Protein AF-A0A2V7Y6E1-F1 (afdb_monomer_lite)

Secondary structure (DSSP, 8-state):
------PPP----------PPP--PPPPPPHHHHHHHHHHHHHHHHHHHTT-HHHHHT--------------TTTS--TTS-EEEESSSS-B-SSSPPPPPPHHHHHHHHHHHHTT---SEEEESSBS-EEHHHHHHHH--

Foldseek 3Di:
DDDDDDDDDDDDDDDDDDPDPDDPDPDPQDPVNVVVVVVVVVVQVVCVVCVHPVNVVPDPDDDDDDDDDDDPPPLDDDPPALEAEEEPQAADAQDDAGAAHDPSL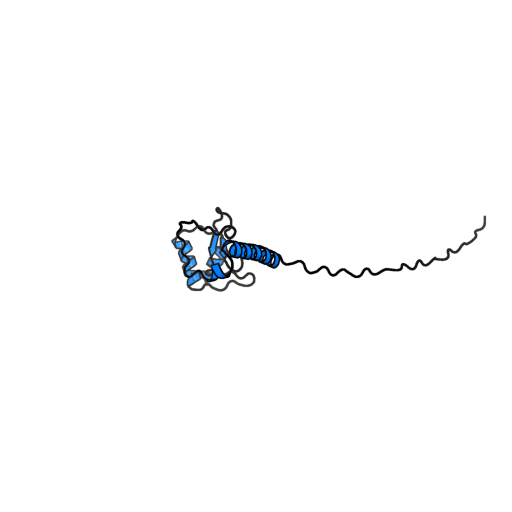LVVLVVCVVVVRPHAWYHYNHHDIDGNVSSVVSNVD

Sequence (141 aa):
MSKRIGIPVALA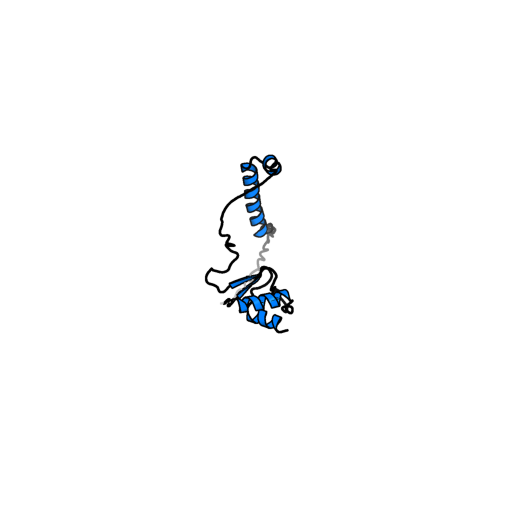LVAATTAVPARTQPAPTSAALQSYQRARQMLDRAIEAAGGSAAVLSLKDVSRKGAAIACNQGQSLRPMEKLLFVADLFTIPAEGPIAPAGAATRQFAEKIQALGLQVEKIAPAHGRMGTMDELKQVVMH

Radius of gyration: 33.1 Å; chains: 1; bounding box: 87×37×97 Å

pLDDT: mean 77.38, std 17.89, range [37.31, 97.12]

Structure (mmCIF, N/CA/C/O backbone):
data_AF-A0A2V7Y6E1-F1
#
_entry.id   AF-A0A2V7Y6E1-F1
#
loop_
_atom_site.group_PDB
_atom_site.id
_atom_site.type_symbol
_atom_site.label_atom_id
_atom_site.label_alt_id
_atom_site.label_comp_id
_atom_site.label_asym_id
_atom_site.label_entity_id
_atom_site.label_seq_id
_atom_site.pdbx_PDB_ins_code
_atom_site.Cartn_x
_atom_site.Cartn_y
_atom_site.Cartn_z
_atom_site.occupancy
_atom_site.B_iso_or_equiv
_atom_site.auth_seq_id
_atom_site.auth_comp_id
_atom_site.auth_asym_id
_atom_site.auth_atom_id
_atom_site.pdbx_PDB_model_num
ATOM 1 N N . MET A 1 1 ? 63.927 -24.591 73.733 1.00 41.94 1 MET A N 1
ATOM 2 C CA . MET A 1 1 ? 64.066 -24.374 72.274 1.00 41.94 1 MET A CA 1
ATOM 3 C C . MET A 1 1 ? 63.593 -22.957 71.978 1.00 41.94 1 MET A C 1
ATOM 5 O O . MET A 1 1 ? 62.406 -22.690 72.102 1.00 41.94 1 MET A O 1
ATOM 9 N N . SER A 1 2 ? 64.528 -22.023 71.768 1.00 37.31 2 SER A N 1
ATOM 10 C CA . SER A 1 2 ? 64.259 -20.575 71.740 1.00 37.31 2 SER A CA 1
ATOM 11 C C . SER A 1 2 ? 64.190 -20.038 70.307 1.00 37.31 2 SER A C 1
ATOM 13 O O . SER A 1 2 ? 64.985 -20.431 69.454 1.00 37.31 2 SER A O 1
ATOM 15 N N . LYS A 1 3 ? 63.206 -19.166 70.069 1.00 41.12 3 LYS A N 1
ATOM 16 C CA . LYS A 1 3 ? 62.791 -18.577 68.787 1.00 41.12 3 LYS A CA 1
ATOM 17 C C . LYS A 1 3 ? 63.893 -17.709 68.163 1.00 41.12 3 LYS A C 1
ATOM 19 O O . LYS A 1 3 ? 64.557 -16.956 68.873 1.00 41.12 3 LYS A O 1
ATOM 24 N N . ARG A 1 4 ? 64.003 -17.715 66.830 1.00 48.09 4 ARG A N 1
ATOM 25 C CA . ARG A 1 4 ? 64.630 -16.622 66.071 1.00 48.09 4 ARG A CA 1
ATOM 26 C C . ARG A 1 4 ? 63.674 -16.096 65.008 1.00 48.09 4 ARG A C 1
ATOM 28 O O . ARG A 1 4 ? 63.056 -16.850 64.266 1.00 48.09 4 ARG A O 1
ATOM 35 N N . ILE A 1 5 ? 63.549 -14.780 65.054 1.00 49.75 5 ILE A N 1
ATOM 36 C CA . ILE A 1 5 ? 62.708 -13.883 64.273 1.00 49.75 5 ILE A CA 1
ATOM 37 C C . ILE A 1 5 ? 63.344 -13.716 62.890 1.00 49.75 5 ILE A C 1
ATOM 39 O O . ILE A 1 5 ? 64.549 -13.491 62.800 1.00 49.75 5 ILE A O 1
ATOM 43 N N . GLY A 1 6 ? 62.541 -13.799 61.831 1.00 39.22 6 GLY A N 1
ATOM 44 C CA . GLY A 1 6 ? 62.931 -13.436 60.470 1.00 39.22 6 GLY A CA 1
ATOM 45 C C . GLY A 1 6 ? 61.824 -12.596 59.843 1.00 39.22 6 GLY A C 1
ATOM 46 O O . GLY A 1 6 ? 60.738 -13.102 59.582 1.00 39.22 6 GLY A O 1
ATOM 47 N N . ILE A 1 7 ? 62.090 -11.304 59.674 1.00 43.25 7 ILE A N 1
ATOM 48 C CA . ILE A 1 7 ? 61.230 -10.323 59.001 1.00 43.25 7 ILE A CA 1
ATOM 49 C C . ILE A 1 7 ? 61.262 -10.620 57.492 1.00 43.25 7 ILE A C 1
ATOM 51 O O . ILE A 1 7 ? 62.362 -10.631 56.937 1.00 43.25 7 ILE A O 1
ATOM 55 N N . PRO A 1 8 ? 60.133 -10.828 56.786 1.00 46.12 8 PRO A N 1
ATOM 56 C CA . PRO A 1 8 ? 60.165 -10.849 55.334 1.00 46.12 8 PRO A CA 1
ATOM 57 C C . PRO A 1 8 ? 60.100 -9.412 54.803 1.00 46.12 8 PRO A C 1
ATOM 59 O O . PRO A 1 8 ? 59.129 -8.685 55.008 1.00 46.12 8 PRO A O 1
ATOM 62 N N . VAL A 1 9 ? 61.171 -9.012 54.120 1.00 44.09 9 VAL A N 1
ATOM 63 C CA . VAL A 1 9 ? 61.243 -7.818 53.274 1.00 44.09 9 VAL A CA 1
ATOM 64 C C . VAL A 1 9 ? 60.218 -7.973 52.148 1.00 44.09 9 VAL A C 1
ATOM 66 O O . VAL A 1 9 ? 60.312 -8.892 51.336 1.00 44.09 9 VAL A O 1
ATOM 69 N N . ALA A 1 10 ? 59.218 -7.093 52.119 1.00 41.97 10 ALA A N 1
ATOM 70 C CA . ALA A 1 10 ? 58.219 -7.045 51.061 1.00 41.97 10 ALA A CA 1
ATOM 71 C C . ALA A 1 10 ? 58.858 -6.526 49.762 1.00 41.97 10 ALA A C 1
ATOM 73 O O . ALA A 1 10 ? 59.232 -5.358 49.655 1.00 41.97 10 ALA A O 1
ATOM 74 N N . LEU A 1 11 ? 58.985 -7.413 48.778 1.00 40.22 11 LEU A N 1
ATOM 75 C CA . LEU A 1 11 ? 59.405 -7.096 47.418 1.00 40.22 11 LEU A CA 1
ATOM 76 C C . LEU A 1 11 ? 58.206 -6.484 46.672 1.00 40.22 11 LEU A C 1
ATOM 78 O O . LEU A 1 11 ? 57.277 -7.192 46.288 1.00 40.22 11 LEU A O 1
ATOM 82 N N . ALA A 1 12 ? 58.198 -5.161 46.508 1.00 42.38 12 ALA A N 1
ATOM 83 C CA . ALA A 1 12 ? 57.178 -4.459 45.734 1.00 42.38 12 ALA A CA 1
ATOM 84 C C . ALA A 1 12 ? 57.391 -4.706 44.229 1.00 42.38 12 ALA A C 1
ATOM 86 O O . ALA A 1 12 ? 58.308 -4.159 43.617 1.00 42.38 12 ALA A O 1
ATOM 87 N N . LEU A 1 13 ? 56.539 -5.543 43.635 1.00 42.25 13 LEU A N 1
ATOM 88 C CA . LEU A 1 13 ? 56.461 -5.753 42.192 1.00 42.25 13 LEU A CA 1
ATOM 89 C C . LEU A 1 13 ? 55.706 -4.567 41.564 1.00 42.25 13 LEU A C 1
ATOM 91 O O . LEU A 1 13 ? 54.493 -4.437 41.729 1.00 42.25 13 LEU A O 1
ATOM 95 N N . VAL A 1 14 ? 56.409 -3.686 40.851 1.00 46.78 14 VAL A N 1
ATOM 96 C CA . VAL A 1 14 ? 55.779 -2.634 40.040 1.00 46.78 14 VAL A CA 1
ATOM 97 C C . VAL A 1 14 ? 55.255 -3.280 38.757 1.00 46.78 14 VAL A C 1
ATOM 99 O O . VAL A 1 14 ? 56.024 -3.619 37.860 1.00 46.78 14 VAL A O 1
ATOM 102 N N . ALA A 1 15 ? 53.940 -3.479 38.673 1.00 50.31 15 ALA A N 1
ATOM 103 C CA . ALA A 1 15 ? 53.277 -3.912 37.450 1.00 50.31 15 ALA A CA 1
ATOM 104 C C . ALA A 1 15 ? 53.231 -2.744 36.450 1.00 50.31 15 ALA A C 1
ATOM 106 O O . ALA A 1 15 ? 52.453 -1.804 36.612 1.00 50.31 15 ALA A O 1
ATOM 107 N N . ALA A 1 16 ? 54.069 -2.798 35.415 1.00 49.62 16 ALA A N 1
ATOM 108 C CA . ALA A 1 16 ? 53.970 -1.902 34.270 1.00 49.62 16 ALA A CA 1
ATOM 109 C C . ALA A 1 16 ? 52.724 -2.273 33.448 1.00 49.62 16 ALA A C 1
ATOM 111 O O . ALA A 1 16 ? 52.699 -3.286 32.749 1.00 49.62 16 ALA A O 1
ATOM 112 N N . THR A 1 17 ? 51.671 -1.467 33.551 1.00 53.97 17 THR A N 1
ATOM 113 C CA . THR A 1 17 ? 50.465 -1.583 32.730 1.00 53.97 17 THR A CA 1
ATOM 114 C C . THR A 1 17 ? 50.710 -0.902 31.385 1.00 53.97 17 THR A C 1
ATOM 116 O O . THR A 1 17 ? 50.691 0.321 31.265 1.00 53.97 17 THR A O 1
ATOM 119 N N . THR A 1 18 ? 50.956 -1.684 30.335 1.00 53.34 18 THR A N 1
ATOM 120 C CA . THR A 1 18 ? 50.902 -1.170 28.965 1.00 53.34 18 THR A CA 1
ATOM 121 C C . THR A 1 18 ? 49.436 -0.969 28.590 1.00 53.34 18 THR A C 1
ATOM 123 O O . THR A 1 18 ? 48.701 -1.915 28.311 1.00 53.34 18 THR A O 1
ATOM 126 N N . ALA A 1 19 ? 48.977 0.282 28.625 1.00 56.34 19 ALA A N 1
ATOM 127 C CA . ALA A 1 19 ? 47.668 0.647 28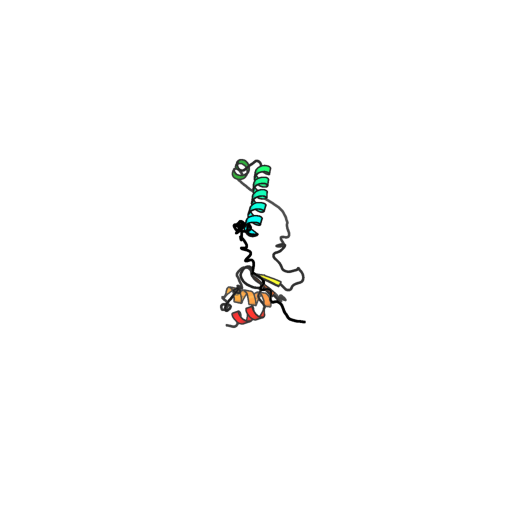.106 1.00 56.34 19 ALA A CA 1
ATOM 128 C C . ALA A 1 19 ? 47.631 0.344 26.599 1.00 56.34 19 ALA A C 1
ATOM 130 O O . ALA A 1 19 ? 48.258 1.034 25.796 1.00 56.34 19 ALA A O 1
ATOM 131 N N . VAL A 1 20 ? 46.918 -0.715 26.213 1.00 61.31 20 VAL A N 1
ATOM 132 C CA . VAL A 1 20 ? 46.587 -0.976 24.811 1.00 61.31 20 VAL A CA 1
ATOM 133 C C . VAL A 1 20 ? 45.635 0.140 24.373 1.00 61.31 20 VAL A C 1
ATOM 135 O O . VAL A 1 20 ? 44.572 0.280 24.984 1.00 61.31 20 VAL A O 1
ATOM 138 N N . PRO A 1 21 ? 45.967 0.957 23.357 1.00 56.81 21 PRO A N 1
ATOM 139 C CA . PRO A 1 21 ? 45.026 1.947 22.863 1.00 56.81 21 PRO A CA 1
ATOM 140 C C . PRO A 1 21 ? 43.801 1.207 22.324 1.00 56.81 21 PRO A C 1
ATOM 142 O O . PRO A 1 21 ? 43.920 0.279 21.518 1.00 56.81 21 PRO A O 1
ATOM 145 N N . ALA A 1 22 ? 42.619 1.595 22.797 1.00 59.28 22 ALA A N 1
ATOM 146 C CA . ALA A 1 22 ? 41.363 1.067 22.297 1.00 59.28 22 ALA A CA 1
ATOM 147 C C . ALA A 1 22 ? 41.304 1.276 20.776 1.00 59.28 22 ALA A C 1
ATOM 149 O O . ALA A 1 22 ? 41.321 2.406 20.289 1.00 59.28 22 ALA A O 1
ATOM 150 N N . ARG A 1 23 ? 41.249 0.180 20.008 1.00 58.88 23 ARG A N 1
ATOM 151 C CA . ARG A 1 23 ? 40.882 0.243 18.591 1.00 58.88 23 ARG A CA 1
ATOM 152 C C . ARG A 1 23 ? 39.440 0.730 18.526 1.00 58.88 23 ARG A C 1
ATOM 154 O O . ARG A 1 23 ? 38.526 -0.030 18.834 1.00 58.88 23 ARG A O 1
ATOM 161 N N . THR A 1 24 ? 39.238 1.976 18.116 1.00 52.62 24 THR A N 1
ATOM 162 C CA . THR A 1 24 ? 37.921 2.487 17.742 1.00 52.62 24 THR A CA 1
ATOM 163 C C . THR A 1 24 ? 37.410 1.641 16.577 1.00 52.62 24 THR A C 1
ATOM 165 O O . THR A 1 24 ? 37.887 1.773 15.450 1.00 52.62 24 THR A O 1
ATOM 168 N N . GLN A 1 25 ? 36.495 0.708 16.842 1.00 55.50 25 GLN A N 1
ATOM 169 C CA . GLN A 1 25 ? 35.790 0.011 15.771 1.00 55.50 25 GLN A CA 1
ATOM 170 C C . GLN A 1 25 ? 34.901 1.041 15.058 1.00 55.50 25 GLN A C 1
ATOM 172 O O . GLN A 1 25 ? 34.156 1.752 15.738 1.00 55.50 25 GLN A O 1
ATOM 177 N N . PRO A 1 26 ? 34.972 1.172 13.719 1.00 60.72 26 PRO A N 1
ATOM 178 C CA . PRO A 1 26 ? 34.025 2.009 12.996 1.00 60.72 26 PRO A CA 1
ATOM 179 C C . PRO A 1 26 ? 32.610 1.518 13.302 1.00 60.72 26 PRO A C 1
ATOM 181 O O . PRO A 1 26 ? 32.375 0.309 13.389 1.00 60.72 26 PRO A O 1
ATOM 184 N N . ALA A 1 27 ? 31.685 2.460 13.501 1.00 61.34 27 ALA A N 1
ATOM 185 C CA . ALA A 1 27 ? 30.296 2.136 13.788 1.00 61.34 27 ALA A CA 1
ATOM 186 C C . ALA A 1 27 ? 29.775 1.136 12.737 1.00 61.34 27 ALA A C 1
ATOM 188 O O . ALA A 1 27 ? 30.016 1.338 11.541 1.00 61.34 27 ALA A O 1
ATOM 189 N N . PRO A 1 28 ? 29.098 0.051 13.152 1.00 64.00 28 PRO A N 1
ATOM 190 C CA . PRO A 1 28 ? 28.562 -0.917 12.209 1.00 64.00 28 PRO A CA 1
ATOM 191 C C . PRO A 1 28 ? 27.637 -0.197 11.222 1.00 64.00 28 PRO A C 1
ATOM 193 O O . PRO A 1 28 ? 26.800 0.616 11.619 1.00 64.00 28 PRO A O 1
ATOM 196 N N . THR A 1 29 ? 27.793 -0.473 9.924 1.00 71.75 29 THR A N 1
ATOM 197 C CA . THR A 1 29 ? 26.884 0.054 8.902 1.00 71.75 29 THR A CA 1
ATOM 198 C C . THR A 1 29 ? 25.465 -0.382 9.252 1.00 71.75 29 THR A C 1
ATOM 200 O O . THR A 1 29 ? 25.210 -1.571 9.453 1.00 71.75 29 THR A O 1
ATOM 203 N N . SER A 1 30 ? 24.539 0.573 9.375 1.00 83.69 30 SER A N 1
ATOM 204 C CA . SER A 1 30 ? 23.158 0.263 9.752 1.00 83.69 30 SER A CA 1
ATOM 205 C C . SER A 1 30 ? 22.533 -0.717 8.753 1.00 83.69 30 SER A C 1
ATOM 207 O O . SER A 1 30 ? 22.884 -0.728 7.569 1.00 83.69 30 SER A O 1
ATOM 209 N N . ALA A 1 31 ? 21.568 -1.525 9.201 1.00 82.19 31 ALA A N 1
ATOM 210 C CA . ALA A 1 31 ? 20.838 -2.436 8.315 1.00 82.19 31 ALA A CA 1
ATOM 211 C C . ALA A 1 31 ? 20.215 -1.697 7.110 1.00 82.19 31 ALA A C 1
ATOM 213 O O . ALA A 1 31 ? 20.187 -2.224 5.998 1.00 82.19 31 ALA A O 1
ATOM 214 N N . ALA A 1 32 ? 19.795 -0.443 7.310 1.00 76.62 32 ALA A N 1
ATOM 215 C CA . ALA A 1 32 ? 19.306 0.432 6.249 1.00 76.62 32 ALA A CA 1
ATOM 216 C C . ALA A 1 32 ? 20.386 0.750 5.201 1.00 76.62 32 ALA A C 1
ATOM 218 O O . ALA A 1 32 ? 20.126 0.634 4.004 1.00 76.62 32 ALA A O 1
ATOM 219 N N . LEU A 1 33 ? 21.610 1.085 5.626 1.00 82.19 33 LEU A N 1
ATOM 220 C CA . LEU A 1 33 ? 22.717 1.364 4.709 1.00 82.19 33 LEU A CA 1
ATOM 221 C C . LEU A 1 33 ? 23.110 0.119 3.901 1.00 82.19 33 LEU A C 1
ATOM 223 O O . LEU A 1 33 ? 23.324 0.209 2.694 1.00 82.19 33 LEU A O 1
ATOM 227 N N . GLN A 1 34 ? 23.139 -1.052 4.539 1.00 86.00 34 GLN A N 1
ATOM 228 C CA . GLN A 1 34 ? 23.418 -2.318 3.853 1.00 86.00 34 GLN A CA 1
ATOM 229 C C . GLN A 1 34 ? 22.325 -2.669 2.831 1.00 86.00 34 GLN A C 1
ATOM 231 O O . GLN A 1 34 ? 22.630 -3.119 1.725 1.00 86.00 34 GLN A O 1
ATOM 236 N N . SER A 1 35 ? 21.055 -2.436 3.180 1.00 84.62 35 SER A N 1
ATOM 237 C CA . SER A 1 35 ? 19.920 -2.616 2.269 1.00 84.62 35 SER A CA 1
ATOM 238 C C . SER A 1 35 ? 20.037 -1.697 1.051 1.00 84.62 35 SER A C 1
ATOM 240 O O . SER A 1 35 ? 19.993 -2.168 -0.087 1.00 84.62 35 SER A O 1
ATOM 242 N N . TYR A 1 36 ? 20.299 -0.406 1.284 1.00 89.62 36 TYR A N 1
ATOM 243 C CA . TYR A 1 36 ? 20.525 0.575 0.225 1.00 89.62 36 TYR A CA 1
ATOM 244 C C . TYR A 1 36 ? 21.660 0.152 -0.714 1.00 89.62 36 TYR A C 1
ATOM 246 O O . TYR A 1 36 ? 21.483 0.160 -1.928 1.00 89.62 36 TYR A O 1
ATOM 254 N N . GLN A 1 37 ? 22.805 -0.271 -0.173 1.00 93.56 37 GLN A N 1
ATOM 255 C CA . GLN A 1 37 ? 23.961 -0.682 -0.975 1.00 93.56 37 GLN A CA 1
ATOM 256 C C . GLN A 1 37 ? 23.650 -1.890 -1.865 1.00 93.56 37 GLN A C 1
ATOM 258 O O . GLN A 1 37 ? 24.015 -1.895 -3.041 1.00 93.56 37 GLN A O 1
ATOM 263 N N . ARG A 1 38 ? 22.937 -2.894 -1.340 1.00 91.44 38 ARG A N 1
ATOM 264 C CA . ARG A 1 38 ? 22.515 -4.059 -2.135 1.00 91.44 38 ARG A CA 1
ATOM 265 C C . ARG A 1 38 ? 21.531 -3.671 -3.231 1.00 91.44 38 ARG A C 1
ATOM 267 O O . ARG A 1 38 ? 21.711 -4.080 -4.375 1.00 91.44 38 ARG A O 1
ATOM 274 N N . ALA A 1 39 ? 20.515 -2.876 -2.896 1.00 90.81 39 ALA A N 1
ATOM 275 C CA . ALA A 1 39 ? 19.546 -2.397 -3.874 1.00 90.81 39 ALA A CA 1
ATOM 276 C C . ALA A 1 39 ? 20.250 -1.598 -4.977 1.00 90.81 39 ALA A C 1
ATOM 278 O O . ALA A 1 39 ? 20.050 -1.871 -6.157 1.00 90.81 39 ALA A O 1
ATOM 279 N N . ARG A 1 40 ? 21.154 -0.686 -4.601 1.00 95.81 40 ARG A N 1
ATOM 280 C CA . ARG A 1 40 ? 21.915 0.131 -5.545 1.00 95.81 40 ARG A CA 1
ATOM 281 C C . ARG A 1 40 ? 22.708 -0.715 -6.538 1.00 95.81 40 ARG A C 1
ATOM 283 O O . ARG A 1 40 ? 22.602 -0.477 -7.735 1.00 95.81 40 ARG A O 1
ATOM 290 N N . GLN A 1 41 ? 23.410 -1.743 -6.062 1.00 96.19 41 GLN A N 1
ATOM 291 C CA . GLN A 1 41 ? 24.142 -2.667 -6.934 1.00 96.19 41 GLN A CA 1
ATOM 292 C C . GLN A 1 41 ? 23.229 -3.376 -7.942 1.00 96.19 41 GLN A C 1
ATOM 294 O O . GLN A 1 41 ? 23.624 -3.582 -9.087 1.00 96.19 41 GLN A O 1
ATOM 299 N N . MET A 1 42 ? 22.013 -3.759 -7.538 1.00 95.19 42 MET A N 1
ATOM 300 C CA . MET A 1 42 ? 21.049 -4.363 -8.464 1.00 95.19 42 MET A CA 1
ATOM 301 C C . MET A 1 42 ? 20.555 -3.358 -9.506 1.00 95.19 42 MET A C 1
ATOM 303 O O . MET A 1 42 ? 20.444 -3.718 -10.675 1.00 95.19 42 MET A O 1
ATOM 307 N N . LEU A 1 43 ? 20.299 -2.106 -9.109 1.00 94.75 43 LEU A N 1
ATOM 308 C CA . LEU A 1 43 ? 19.923 -1.049 -10.050 1.00 94.75 43 LEU A CA 1
ATOM 309 C C . LEU A 1 43 ? 21.033 -0.789 -11.071 1.00 94.75 43 LEU A C 1
ATOM 311 O O . LEU A 1 43 ? 20.746 -0.729 -12.262 1.00 94.75 43 LEU A O 1
ATOM 315 N N . ASP A 1 44 ? 22.284 -0.675 -10.625 1.00 97.12 44 ASP A N 1
ATOM 316 C CA . ASP A 1 44 ? 23.411 -0.413 -11.524 1.00 97.12 44 ASP A CA 1
ATOM 317 C C . ASP A 1 44 ? 23.566 -1.552 -12.555 1.00 97.12 44 ASP A C 1
ATOM 319 O O . ASP A 1 44 ? 23.691 -1.289 -13.750 1.00 97.12 44 ASP A O 1
ATOM 323 N N . ARG A 1 45 ? 23.423 -2.818 -12.128 1.00 96.94 45 ARG A N 1
ATOM 324 C CA . ARG A 1 45 ? 23.411 -3.983 -13.037 1.00 96.94 45 ARG A CA 1
ATOM 325 C C . ARG A 1 45 ? 22.238 -3.969 -14.014 1.00 96.94 45 ARG A C 1
ATOM 327 O O . ARG A 1 45 ? 22.401 -4.349 -15.168 1.00 96.94 45 ARG A O 1
ATOM 334 N N . ALA A 1 46 ? 21.053 -3.560 -13.565 1.00 95.69 46 ALA A N 1
ATOM 335 C CA . ALA A 1 46 ? 19.881 -3.467 -14.430 1.00 95.69 46 ALA A CA 1
ATOM 336 C C . ALA A 1 46 ? 20.048 -2.367 -15.490 1.00 95.69 46 ALA A C 1
ATOM 338 O O . ALA A 1 46 ? 19.683 -2.577 -16.643 1.00 95.69 46 ALA A O 1
ATOM 339 N N . ILE A 1 47 ? 20.636 -1.224 -15.118 1.00 96.81 47 ILE A N 1
ATOM 340 C CA . ILE A 1 47 ? 20.969 -0.138 -16.049 1.00 96.81 47 ILE A CA 1
ATOM 341 C C . ILE A 1 47 ? 21.979 -0.626 -17.088 1.00 96.81 47 ILE A C 1
ATOM 343 O O . ILE A 1 47 ? 21.788 -0.389 -18.277 1.00 96.81 47 ILE A O 1
ATOM 347 N N . GLU A 1 48 ? 23.028 -1.328 -16.660 1.00 96.88 48 GLU A N 1
ATOM 348 C CA . GLU A 1 48 ? 24.018 -1.911 -17.567 1.00 96.88 48 GLU A CA 1
ATOM 349 C C . GLU A 1 48 ? 23.371 -2.913 -18.536 1.00 96.88 48 GLU A C 1
ATOM 351 O O . GLU A 1 48 ? 23.522 -2.781 -19.750 1.00 96.88 48 GLU A O 1
ATOM 356 N N . ALA A 1 49 ? 22.561 -3.845 -18.024 1.00 95.88 49 ALA A N 1
ATOM 357 C CA . ALA A 1 49 ? 21.842 -4.831 -18.834 1.00 95.88 49 ALA A CA 1
ATOM 358 C C . ALA A 1 49 ? 20.836 -4.200 -19.815 1.00 95.88 49 ALA A C 1
ATOM 360 O O . ALA A 1 49 ? 20.569 -4.767 -20.872 1.00 95.88 49 ALA A O 1
ATOM 361 N N . ALA A 1 50 ? 20.296 -3.024 -19.490 1.00 91.81 50 ALA A N 1
ATOM 362 C CA . ALA A 1 50 ? 19.408 -2.256 -20.360 1.00 91.81 50 ALA A CA 1
ATOM 363 C C . ALA A 1 50 ? 20.150 -1.450 -21.450 1.00 91.81 50 ALA A C 1
ATOM 365 O O . ALA A 1 50 ? 19.511 -0.703 -22.189 1.00 91.81 50 ALA A O 1
ATOM 366 N N . GLY A 1 51 ? 21.478 -1.586 -21.565 1.00 94.81 51 GLY A N 1
ATOM 367 C CA . GLY A 1 51 ? 22.299 -0.864 -22.544 1.00 94.81 51 GLY A CA 1
ATOM 368 C C . GLY A 1 51 ? 22.936 0.422 -22.007 1.00 94.81 51 GLY A C 1
ATOM 369 O O . GLY A 1 51 ? 23.372 1.269 -22.786 1.00 94.81 51 GLY A O 1
ATOM 370 N N . GLY A 1 52 ? 22.999 0.582 -20.684 1.00 96.94 52 GLY A N 1
ATOM 371 C CA . GLY A 1 52 ? 23.585 1.738 -20.012 1.00 96.94 52 GLY A CA 1
ATOM 372 C C . GLY A 1 52 ? 22.598 2.883 -19.769 1.00 96.94 52 GLY A C 1
ATOM 373 O O . GLY A 1 52 ? 21.468 2.905 -20.259 1.00 96.94 52 GLY A O 1
ATOM 374 N N . SER A 1 53 ? 23.035 3.876 -18.991 1.00 94.81 53 SER A N 1
ATOM 375 C CA . SER A 1 53 ? 22.182 4.990 -18.552 1.00 94.81 53 SER A CA 1
ATOM 376 C C . SER A 1 53 ? 21.642 5.825 -19.711 1.00 94.81 53 SER A C 1
ATOM 378 O O . SER A 1 53 ? 20.484 6.227 -19.674 1.00 94.81 53 SER A O 1
ATOM 380 N N . ALA A 1 54 ? 22.439 6.049 -20.759 1.00 95.44 54 ALA A N 1
ATOM 381 C CA . ALA A 1 54 ? 22.000 6.784 -21.942 1.00 95.44 54 ALA A CA 1
ATOM 382 C C . ALA A 1 54 ? 20.829 6.084 -22.652 1.00 95.44 54 ALA A C 1
ATOM 384 O O . ALA A 1 54 ? 19.858 6.745 -23.011 1.00 95.44 54 ALA A O 1
ATOM 385 N N . ALA A 1 55 ? 20.887 4.754 -22.793 1.00 93.94 55 ALA A N 1
ATOM 386 C CA . ALA A 1 55 ? 19.808 3.968 -23.384 1.00 93.94 55 ALA A CA 1
ATOM 387 C C . ALA A 1 55 ? 18.516 4.091 -22.561 1.00 93.94 55 ALA A C 1
ATOM 389 O O . ALA A 1 55 ? 17.476 4.451 -23.111 1.00 93.94 55 ALA A O 1
ATOM 390 N N . VAL A 1 56 ? 18.602 3.899 -21.239 1.00 92.75 56 VAL A N 1
ATOM 391 C CA . VAL A 1 56 ? 17.460 4.050 -20.318 1.00 92.75 56 VAL A CA 1
ATOM 392 C C . VAL A 1 56 ? 16.863 5.460 -20.377 1.00 92.75 56 VAL A C 1
ATOM 394 O O . VAL A 1 56 ? 15.648 5.606 -20.460 1.00 92.75 56 VAL A O 1
ATOM 397 N N . LEU A 1 57 ? 17.698 6.502 -20.367 1.00 94.81 57 LEU A N 1
ATOM 398 C CA . LEU A 1 57 ? 17.246 7.898 -20.401 1.00 94.81 57 LEU A CA 1
ATOM 399 C C . LEU A 1 57 ? 16.686 8.317 -21.767 1.00 94.81 57 LEU A C 1
ATOM 401 O O . LEU A 1 57 ? 15.934 9.284 -21.844 1.00 94.81 57 LEU A O 1
ATOM 405 N N . SER A 1 58 ? 17.035 7.604 -22.839 1.00 95.19 58 SER A N 1
ATOM 406 C CA . SER A 1 58 ? 16.506 7.855 -24.185 1.00 95.19 58 SER A CA 1
ATOM 407 C C . SER A 1 58 ? 15.125 7.244 -24.440 1.00 95.19 58 SER A C 1
ATOM 409 O O . SER A 1 58 ? 14.523 7.519 -25.483 1.00 95.19 58 SER A O 1
ATOM 411 N N . LEU A 1 59 ? 14.612 6.423 -23.514 1.00 92.12 59 LEU A N 1
ATOM 412 C CA . LEU A 1 59 ? 13.267 5.861 -23.604 1.00 92.12 59 LEU A CA 1
ATOM 413 C C . LEU A 1 59 ? 12.242 6.998 -23.613 1.00 92.12 59 LEU A C 1
ATOM 415 O O . LEU A 1 59 ? 12.144 7.770 -22.663 1.00 92.12 59 LEU A O 1
ATOM 419 N N . LYS A 1 60 ? 11.471 7.090 -24.697 1.00 93.88 60 LYS A N 1
ATOM 420 C CA . LYS A 1 60 ? 10.402 8.089 -24.832 1.00 93.88 60 LYS A CA 1
ATOM 421 C C . LYS A 1 60 ? 9.110 7.617 -24.186 1.00 93.88 60 LYS A C 1
ATOM 423 O O . LYS A 1 60 ? 8.456 8.381 -23.489 1.00 93.88 60 LYS A O 1
ATOM 428 N N . ASP A 1 61 ? 8.799 6.340 -24.388 1.00 92.44 61 ASP A N 1
ATOM 429 C CA . ASP A 1 61 ? 7.565 5.720 -23.938 1.00 92.44 61 ASP A CA 1
ATOM 430 C C . ASP A 1 61 ? 7.857 4.351 -23.331 1.00 92.44 61 ASP A C 1
ATOM 432 O O . ASP A 1 61 ? 8.648 3.564 -23.855 1.00 92.44 61 ASP A O 1
ATOM 436 N N . VAL A 1 62 ? 7.174 4.050 -22.230 1.00 86.06 62 VAL A N 1
ATOM 437 C CA . VAL A 1 62 ? 7.197 2.737 -21.587 1.00 86.06 62 VAL A CA 1
ATOM 438 C C . VAL A 1 62 ? 5.760 2.260 -21.483 1.00 86.06 62 VAL A C 1
ATOM 440 O O . VAL A 1 62 ? 4.937 2.880 -20.813 1.00 86.06 62 VAL A O 1
ATOM 443 N N . SER A 1 63 ? 5.450 1.140 -22.131 1.00 84.12 63 SER A N 1
ATOM 444 C CA . SER A 1 63 ? 4.156 0.478 -21.987 1.00 84.12 63 SER A CA 1
ATOM 445 C C . SER A 1 63 ? 4.351 -0.958 -21.519 1.00 84.12 63 SER A C 1
ATOM 447 O O . SER A 1 63 ? 5.273 -1.659 -21.933 1.00 84.12 63 SER A O 1
ATOM 449 N N . ARG A 1 64 ? 3.475 -1.401 -20.618 1.00 81.12 64 ARG A N 1
ATOM 450 C CA . ARG A 1 64 ? 3.423 -2.782 -20.143 1.00 81.12 64 ARG A CA 1
ATOM 451 C C . ARG A 1 64 ? 1.969 -3.216 -20.103 1.00 81.12 64 ARG A C 1
ATOM 453 O O . ARG A 1 64 ? 1.137 -2.527 -19.522 1.00 81.12 64 ARG A O 1
ATOM 460 N N . LYS A 1 65 ? 1.669 -4.379 -20.678 1.00 81.00 65 LYS A N 1
ATOM 461 C CA . LYS A 1 65 ? 0.352 -5.016 -20.600 1.00 81.00 65 LYS A CA 1
ATOM 462 C C . LYS A 1 65 ? 0.497 -6.368 -19.917 1.00 81.00 65 LYS A C 1
ATOM 464 O O . LYS A 1 65 ? 1.351 -7.164 -20.292 1.00 81.00 65 LYS A O 1
ATOM 469 N N . GLY A 1 66 ? -0.327 -6.623 -18.910 1.00 82.50 66 GLY A N 1
ATOM 470 C CA . GLY A 1 66 ? -0.354 -7.900 -18.209 1.00 82.50 66 GLY A CA 1
ATOM 471 C C . GLY A 1 66 ? -1.506 -7.960 -17.216 1.00 82.50 66 GLY A C 1
ATOM 472 O O . GLY A 1 66 ? -1.970 -6.925 -16.746 1.00 82.50 66 GLY A O 1
ATOM 473 N N . ALA A 1 67 ? -1.954 -9.174 -16.909 1.00 73.94 67 ALA A N 1
ATOM 474 C CA . ALA A 1 67 ? -2.857 -9.445 -15.800 1.00 73.94 67 ALA A CA 1
ATOM 475 C C . ALA A 1 67 ? -2.021 -9.979 -14.634 1.00 73.94 67 ALA A C 1
ATOM 477 O O . ALA A 1 67 ? -1.218 -10.894 -14.817 1.00 73.94 67 ALA A O 1
ATOM 4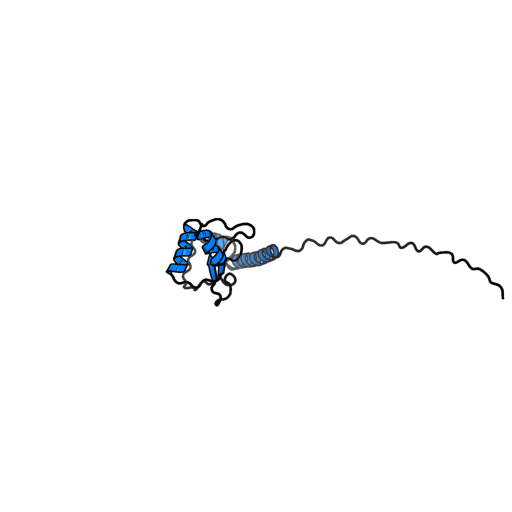78 N N . ALA A 1 68 ? -2.174 -9.392 -13.452 1.00 64.31 68 ALA A N 1
ATOM 479 C CA . ALA A 1 68 ? -1.496 -9.851 -12.249 1.00 64.31 68 ALA A CA 1
ATOM 480 C C . ALA A 1 68 ? -2.433 -9.746 -11.046 1.00 64.31 68 ALA A C 1
ATOM 482 O O . ALA A 1 68 ? -3.231 -8.815 -10.954 1.00 64.31 68 ALA A O 1
ATOM 483 N N . ILE A 1 69 ? -2.287 -10.684 -10.113 1.00 64.25 69 ILE A N 1
ATOM 484 C CA . ILE A 1 69 ? -2.807 -10.557 -8.753 1.00 64.25 69 ILE A CA 1
ATOM 485 C C . ILE A 1 69 ? -1.663 -9.969 -7.928 1.00 64.25 69 ILE A C 1
ATOM 487 O O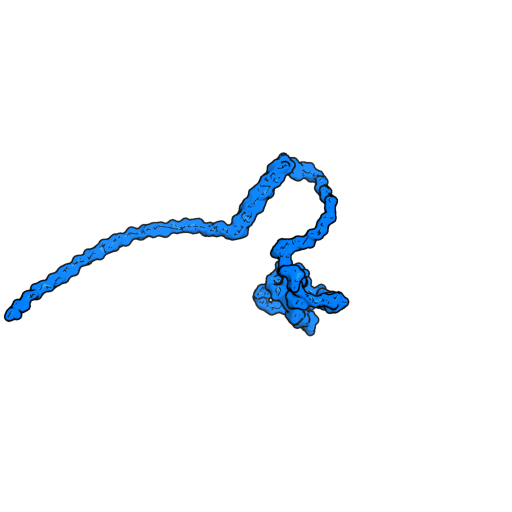 . ILE A 1 69 ? -0.655 -10.635 -7.691 1.00 64.25 69 ILE A O 1
ATOM 491 N N . ALA A 1 70 ? -1.781 -8.696 -7.556 1.00 56.81 70 ALA A N 1
ATOM 492 C CA . ALA A 1 70 ? -0.816 -8.043 -6.686 1.00 56.81 70 ALA A CA 1
ATOM 493 C C . ALA A 1 70 ? -1.202 -8.303 -5.227 1.00 56.81 70 ALA A C 1
ATOM 495 O O . ALA A 1 70 ? -2.175 -7.749 -4.724 1.00 56.81 70 ALA A O 1
ATOM 496 N N . CYS A 1 71 ? -0.426 -9.142 -4.550 1.00 49.56 71 CYS A N 1
ATOM 497 C CA . CYS A 1 71 ? -0.451 -9.243 -3.097 1.00 49.56 71 CYS A CA 1
ATOM 498 C C . CYS A 1 71 ? 0.787 -8.517 -2.573 1.00 49.56 71 CYS A C 1
ATOM 500 O O . CYS A 1 71 ? 1.893 -8.809 -3.036 1.00 49.56 71 CYS A O 1
ATOM 502 N N . ASN A 1 72 ? 0.638 -7.614 -1.601 1.00 53.84 72 ASN A N 1
ATOM 503 C CA . ASN A 1 72 ? 1.792 -7.027 -0.922 1.00 53.84 72 ASN A CA 1
ATOM 504 C C . ASN A 1 72 ? 2.465 -8.112 -0.061 1.00 53.84 72 ASN A C 1
ATOM 506 O O . ASN A 1 72 ? 2.148 -8.291 1.118 1.00 53.84 72 ASN A O 1
ATOM 510 N N . GLN A 1 73 ? 3.356 -8.896 -0.671 1.00 48.28 73 GLN A N 1
ATOM 511 C CA . GLN A 1 73 ? 4.080 -9.953 0.026 1.00 48.28 73 GLN A CA 1
ATOM 512 C C . GLN A 1 73 ? 4.959 -9.341 1.121 1.00 48.28 73 GLN A C 1
ATOM 514 O O . GLN A 1 73 ? 5.713 -8.404 0.877 1.00 48.28 73 GLN A O 1
ATOM 519 N N . GLY A 1 74 ? 4.820 -9.848 2.348 1.00 51.94 74 GLY A N 1
ATOM 520 C CA . GLY A 1 74 ? 5.547 -9.343 3.517 1.00 51.94 74 GLY A CA 1
ATOM 521 C C . GLY A 1 74 ? 4.996 -8.048 4.132 1.00 51.94 74 GLY A C 1
ATOM 522 O O . GLY A 1 74 ? 5.615 -7.533 5.055 1.00 51.94 74 GLY A O 1
ATOM 523 N N . GLN A 1 75 ? 3.858 -7.525 3.657 1.00 55.50 75 GLN A N 1
ATOM 524 C CA . GLN A 1 75 ? 3.179 -6.353 4.248 1.00 55.50 75 GLN A CA 1
ATOM 525 C C . GLN A 1 75 ? 1.790 -6.679 4.820 1.00 55.50 75 GLN A C 1
ATOM 527 O O . GLN A 1 75 ? 1.161 -5.823 5.431 1.00 55.50 75 GLN A O 1
ATOM 532 N N . SER A 1 76 ? 1.301 -7.908 4.638 1.00 51.53 76 SER A N 1
ATOM 533 C CA . SER A 1 76 ? 0.091 -8.395 5.302 1.00 51.53 76 SER A CA 1
ATOM 534 C C . SER A 1 76 ? 0.473 -9.436 6.344 1.00 51.53 76 SER A C 1
ATOM 536 O O . SER A 1 76 ? 1.252 -10.349 6.052 1.00 51.53 76 SER A O 1
ATOM 538 N N . LEU A 1 77 ? -0.110 -9.341 7.543 1.00 52.78 77 LEU A N 1
ATOM 539 C CA . LEU A 1 77 ? -0.129 -10.481 8.457 1.00 52.78 77 LEU A CA 1
ATOM 540 C C . LEU A 1 77 ? -0.892 -11.633 7.773 1.00 52.78 77 LEU A C 1
ATOM 542 O O . LEU A 1 77 ? -1.666 -11.421 6.837 1.00 52.78 77 LEU A O 1
ATOM 546 N N . ARG A 1 78 ? -0.564 -12.856 8.186 1.00 58.12 78 ARG A N 1
ATOM 547 C CA . ARG A 1 78 ? -0.871 -14.141 7.533 1.00 58.12 78 ARG A CA 1
ATOM 548 C C . ARG A 1 78 ? -2.291 -14.231 6.924 1.00 58.12 78 ARG A C 1
ATOM 550 O O . ARG A 1 78 ? -3.224 -13.741 7.552 1.00 58.12 78 ARG A O 1
ATOM 557 N N . PRO A 1 79 ? -2.494 -14.968 5.805 1.00 56.09 79 PRO A N 1
ATOM 558 C CA . PRO A 1 79 ? -3.772 -15.061 5.068 1.00 56.09 79 PRO A CA 1
ATOM 559 C C . PRO A 1 79 ? -5.017 -15.525 5.852 1.00 56.09 79 PRO A C 1
ATOM 561 O O . PRO A 1 79 ? -6.106 -15.532 5.292 1.00 56.09 79 PRO A O 1
ATOM 564 N N . MET A 1 80 ? -4.870 -15.950 7.111 1.00 58.16 80 MET A N 1
ATOM 565 C CA . MET A 1 80 ? -5.957 -16.431 7.976 1.00 58.16 80 MET A CA 1
ATOM 566 C C . MET A 1 80 ? -6.271 -15.487 9.148 1.00 58.16 80 MET A C 1
ATOM 568 O O . MET A 1 80 ? -7.109 -15.814 9.983 1.00 58.16 80 MET A O 1
ATOM 572 N N . GLU A 1 81 ? -5.602 -14.338 9.255 1.00 67.38 81 GLU A N 1
ATOM 573 C CA . GLU A 1 81 ? -5.945 -13.338 10.268 1.00 67.38 81 GLU A CA 1
ATOM 574 C C . GLU A 1 81 ? -7.086 -12.451 9.747 1.00 67.38 81 GLU A C 1
ATOM 576 O O . GLU A 1 81 ? -7.066 -12.017 8.595 1.00 67.38 81 GLU A O 1
ATOM 581 N N . LYS A 1 82 ? -8.078 -12.154 10.597 1.00 82.38 82 LYS A N 1
ATOM 582 C CA . LYS A 1 82 ? -9.145 -11.170 10.339 1.00 82.38 82 LYS A CA 1
ATOM 583 C C . LYS A 1 82 ? -8.579 -9.745 10.407 1.00 82.38 82 LYS A C 1
ATOM 585 O O . LYS A 1 82 ? -8.920 -8.948 11.281 1.00 82.38 82 LYS A O 1
ATOM 590 N N . LEU A 1 83 ? -7.629 -9.470 9.521 1.00 82.94 83 LEU A N 1
ATOM 591 C CA . LEU A 1 83 ? -6.829 -8.259 9.465 1.00 82.94 83 LEU A CA 1
ATOM 592 C C . LEU A 1 83 ? -7.322 -7.357 8.338 1.00 82.94 83 LEU A C 1
ATOM 594 O O . LEU A 1 83 ? -7.420 -7.791 7.192 1.00 82.94 83 LEU A O 1
ATOM 598 N N . LEU A 1 84 ? -7.539 -6.084 8.645 1.00 85.31 84 LEU A N 1
ATOM 599 C CA . LEU A 1 84 ? -7.788 -5.054 7.648 1.00 85.31 84 LEU A CA 1
ATOM 600 C C . LEU A 1 84 ? -6.599 -4.096 7.592 1.00 85.31 84 LEU A C 1
ATOM 602 O O . LEU A 1 84 ? -6.271 -3.460 8.589 1.00 85.31 84 LEU A O 1
ATOM 606 N N . PHE A 1 85 ? -5.947 -3.994 6.436 1.00 84.69 85 PHE A N 1
ATOM 607 C CA . PHE A 1 85 ? -4.899 -2.997 6.226 1.00 84.69 85 PHE A CA 1
ATOM 608 C C . PHE A 1 85 ? -5.510 -1.644 5.843 1.00 84.69 85 PHE A C 1
ATOM 610 O O . PHE A 1 85 ? -6.397 -1.584 4.991 1.00 84.69 85 PHE A O 1
ATOM 617 N N . VAL A 1 86 ? -5.030 -0.562 6.456 1.00 82.81 86 VAL A N 1
ATOM 618 C CA . VAL A 1 86 ? -5.517 0.808 6.246 1.00 82.81 86 VAL A CA 1
ATOM 619 C C . VAL A 1 86 ? -4.327 1.753 6.150 1.00 82.81 86 VAL A C 1
ATOM 621 O O . VAL A 1 86 ? -3.497 1.770 7.041 1.00 82.81 86 VAL A O 1
ATOM 624 N N . ALA A 1 87 ? -4.234 2.576 5.108 1.00 77.81 87 ALA A N 1
ATOM 625 C CA . ALA A 1 87 ? -3.138 3.542 5.030 1.00 77.81 87 ALA A CA 1
ATOM 626 C C . ALA A 1 87 ? -3.351 4.724 5.993 1.00 77.81 87 ALA A C 1
ATOM 628 O O . ALA A 1 87 ? -2.651 4.830 6.996 1.00 77.81 87 ALA A O 1
ATOM 629 N N . ASP A 1 88 ? -4.383 5.535 5.729 1.00 80.31 88 ASP A N 1
ATOM 630 C CA . ASP A 1 88 ? -4.535 6.858 6.359 1.00 80.31 88 ASP A CA 1
ATOM 631 C C . ASP A 1 88 ? -5.881 7.081 7.071 1.00 80.31 88 ASP A C 1
ATOM 633 O O . ASP A 1 88 ? -6.082 8.104 7.721 1.00 80.31 88 ASP A O 1
ATOM 637 N N . LEU A 1 89 ? -6.842 6.155 6.950 1.00 81.81 89 LEU A N 1
ATOM 638 C CA . LEU A 1 89 ? -8.204 6.365 7.476 1.00 81.81 89 LEU A CA 1
ATOM 639 C C . LEU A 1 89 ? -8.311 6.184 8.992 1.00 81.81 89 LEU A C 1
ATOM 641 O O . LEU A 1 89 ? -9.242 6.708 9.606 1.00 81.81 89 LEU A O 1
ATOM 645 N N . PHE A 1 90 ? -7.389 5.434 9.592 1.00 84.12 90 PHE A N 1
ATOM 646 C CA . PHE A 1 90 ? -7.348 5.198 11.028 1.00 84.12 90 PHE A CA 1
ATOM 647 C C . PHE A 1 90 ? -5.900 5.053 11.489 1.00 84.12 90 PHE A C 1
ATOM 649 O O . PHE A 1 90 ? -5.318 3.969 11.449 1.00 84.12 90 PHE A O 1
ATOM 656 N N . THR A 1 91 ? -5.323 6.178 11.903 1.00 81.81 91 THR A N 1
ATOM 657 C CA . THR A 1 91 ? -3.955 6.249 12.415 1.00 81.81 91 THR A CA 1
ATOM 658 C C . THR A 1 91 ? -3.978 6.167 13.929 1.00 81.81 91 THR A C 1
ATOM 660 O O . THR A 1 91 ? -4.611 6.985 14.596 1.00 81.81 91 THR A O 1
ATOM 663 N N . ILE A 1 92 ? -3.241 5.206 14.477 1.00 82.44 92 ILE A N 1
ATOM 664 C CA . ILE A 1 92 ? -3.042 5.085 15.918 1.00 82.44 92 ILE A CA 1
ATOM 665 C C . ILE A 1 92 ? -1.605 5.489 16.219 1.00 82.44 92 ILE A C 1
ATOM 667 O O . ILE A 1 92 ? -0.685 4.787 15.787 1.00 82.44 92 ILE A O 1
ATOM 671 N N . PRO A 1 93 ? -1.379 6.594 16.946 1.00 82.50 93 PRO A N 1
ATOM 672 C CA . PRO A 1 93 ? -0.028 7.029 17.251 1.00 82.50 93 PRO A CA 1
ATOM 673 C C . PRO A 1 93 ? 0.709 5.956 18.067 1.00 82.50 93 PRO A C 1
ATOM 675 O O . PRO A 1 93 ? 0.103 5.198 18.827 1.00 82.50 93 PRO A O 1
ATOM 678 N N . ALA A 1 94 ? 2.030 5.876 17.888 1.00 81.19 94 ALA A N 1
ATOM 679 C CA . ALA A 1 94 ? 2.860 4.936 18.643 1.00 81.19 94 ALA A CA 1
ATOM 680 C C . ALA A 1 94 ? 2.795 5.212 20.157 1.00 81.19 94 ALA A C 1
ATOM 682 O O . ALA A 1 94 ? 2.824 4.278 20.955 1.00 81.19 94 ALA A O 1
ATOM 683 N N . GLU A 1 95 ? 2.650 6.486 20.528 1.00 78.88 95 GLU A N 1
ATOM 684 C CA . GLU A 1 95 ? 2.536 6.970 21.901 1.00 78.88 95 GLU A CA 1
ATOM 685 C C . GLU A 1 95 ? 1.469 8.075 21.981 1.00 78.88 95 GLU A C 1
ATOM 687 O O . GLU A 1 95 ? 1.302 8.852 21.040 1.00 78.88 95 GLU A O 1
ATOM 692 N N . GLY A 1 96 ? 0.764 8.168 23.111 1.00 82.12 96 GLY A N 1
ATOM 693 C CA . GLY A 1 96 ? -0.276 9.179 23.340 1.00 82.12 96 GLY A CA 1
ATOM 694 C C . GLY A 1 96 ? -1.698 8.753 22.934 1.00 82.12 96 GLY A C 1
ATOM 695 O O . GLY A 1 96 ? -1.916 7.624 22.487 1.00 82.12 96 GLY A O 1
ATOM 696 N N . PRO A 1 97 ? -2.698 9.628 23.153 1.00 84.31 97 PRO A N 1
ATOM 697 C CA . PRO A 1 97 ? -4.101 9.314 22.897 1.00 84.31 97 PRO A CA 1
ATOM 698 C C . PRO A 1 97 ? -4.421 9.290 21.397 1.00 84.31 97 PRO A C 1
ATOM 700 O O . PRO A 1 97 ? -3.857 10.052 20.611 1.00 84.31 97 PRO A O 1
ATOM 703 N N . ILE A 1 98 ? -5.375 8.444 21.003 1.00 86.62 98 ILE A N 1
ATOM 704 C CA . ILE A 1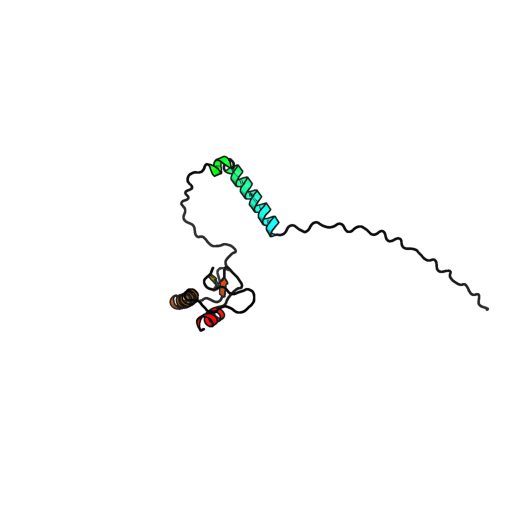 98 ? -5.909 8.429 19.637 1.00 86.62 98 ILE A CA 1
ATOM 705 C C . ILE A 1 98 ? -6.820 9.649 19.470 1.00 86.62 98 ILE A C 1
ATOM 707 O O . ILE A 1 98 ? -7.694 9.892 20.305 1.00 86.62 98 ILE A O 1
ATOM 711 N N . ALA A 1 99 ? -6.608 10.426 18.409 1.00 86.19 99 ALA A N 1
ATOM 712 C CA . ALA A 1 99 ? -7.447 11.582 18.117 1.00 86.19 99 ALA A CA 1
ATOM 713 C C . ALA A 1 99 ? -8.902 11.156 17.810 1.00 86.19 99 ALA A C 1
ATOM 715 O O . ALA A 1 99 ? -9.109 10.076 17.246 1.00 86.19 99 ALA A O 1
ATOM 716 N N . PRO A 1 100 ? -9.907 11.995 18.129 1.00 88.94 100 PRO A N 1
ATOM 717 C CA . PRO A 1 100 ? -11.292 11.747 17.735 1.00 88.94 100 PRO A CA 1
ATOM 718 C C . PRO A 1 100 ? -11.445 11.545 16.222 1.00 88.94 100 PRO A C 1
ATOM 720 O O . PRO A 1 100 ? -10.723 12.149 15.423 1.00 88.94 100 PRO A O 1
ATOM 723 N N . ALA A 1 101 ? -12.405 10.713 15.820 1.00 88.69 101 ALA A N 1
ATOM 724 C CA . ALA A 1 101 ? -12.609 10.360 14.422 1.00 88.69 101 ALA A CA 1
ATOM 725 C C . ALA A 1 101 ? -13.072 11.559 13.577 1.00 88.69 101 ALA A C 1
ATOM 727 O O . ALA A 1 101 ? -14.076 12.217 13.863 1.00 88.69 101 ALA A O 1
ATOM 728 N N . GLY A 1 102 ? -12.387 11.783 12.453 1.00 88.88 102 GLY A N 1
ATOM 729 C CA . GLY A 1 102 ? -12.882 12.642 11.379 1.00 88.88 102 GLY A CA 1
ATOM 730 C C . GLY A 1 102 ? -14.011 11.976 10.580 1.00 88.88 102 GLY A C 1
ATOM 731 O O . GLY A 1 102 ? -14.309 10.792 10.746 1.00 88.88 102 GLY A O 1
ATOM 732 N N . ALA A 1 103 ? -14.630 12.721 9.658 1.00 91.38 103 ALA A N 1
ATOM 733 C CA . ALA A 1 103 ? -15.724 12.207 8.822 1.00 91.38 103 ALA A CA 1
ATOM 734 C C . ALA A 1 103 ? -15.336 10.938 8.034 1.00 91.38 103 ALA A C 1
ATOM 736 O O . ALA A 1 103 ? -16.110 9.985 7.984 1.00 91.38 103 ALA A O 1
ATOM 737 N N . ALA A 1 104 ? -14.117 10.892 7.488 1.00 88.94 104 ALA A N 1
ATOM 738 C CA . ALA A 1 104 ? -13.618 9.737 6.742 1.00 88.94 104 ALA A CA 1
ATOM 739 C C . ALA A 1 104 ? -13.475 8.481 7.623 1.00 88.94 104 ALA A C 1
ATOM 741 O O . ALA A 1 104 ? -13.868 7.393 7.211 1.00 88.94 104 ALA A O 1
ATOM 742 N N . THR A 1 105 ? -12.978 8.628 8.854 1.00 91.38 105 THR A N 1
ATOM 743 C CA . THR A 1 105 ? -12.842 7.527 9.822 1.00 91.38 105 THR A CA 1
ATOM 744 C C . THR A 1 105 ? -14.208 6.994 10.268 1.00 91.38 105 THR A C 1
ATOM 746 O O . THR A 1 105 ? -14.378 5.783 10.404 1.00 91.38 105 THR A O 1
ATOM 749 N N . ARG A 1 106 ? -15.211 7.870 10.430 1.00 93.19 106 ARG A N 1
ATOM 750 C CA . ARG A 1 106 ? -16.597 7.458 10.718 1.00 93.19 106 ARG A CA 1
ATOM 751 C C . ARG A 1 106 ? -17.213 6.680 9.558 1.00 93.19 106 ARG A C 1
ATOM 753 O O . ARG A 1 106 ? -17.691 5.567 9.755 1.00 93.19 106 ARG A O 1
ATOM 760 N N . GLN A 1 107 ? -17.106 7.207 8.340 1.00 93.12 107 GLN A N 1
ATOM 761 C CA . GLN A 1 107 ? -17.615 6.536 7.142 1.00 93.12 107 GLN A CA 1
ATOM 762 C C . GLN A 1 107 ? -16.916 5.187 6.898 1.00 93.12 107 GLN A C 1
ATOM 764 O O . GLN A 1 107 ? -17.535 4.216 6.466 1.00 93.12 107 GLN A O 1
ATOM 769 N N . PHE A 1 108 ? -15.623 5.103 7.209 1.00 92.31 108 PHE A N 1
ATOM 770 C CA . PHE A 1 108 ? -14.871 3.855 7.195 1.00 92.31 108 PHE A CA 1
ATOM 771 C C . PHE A 1 108 ? -15.451 2.824 8.177 1.00 92.31 108 PHE A C 1
ATOM 773 O O . PHE A 1 108 ? -15.719 1.689 7.777 1.00 92.31 108 PHE A O 1
ATOM 780 N N . ALA A 1 109 ? -15.715 3.219 9.427 1.00 92.50 109 ALA A N 1
ATOM 781 C CA . ALA A 1 109 ? -16.331 2.344 10.424 1.00 92.50 109 ALA A CA 1
ATOM 782 C C . ALA A 1 109 ? -17.733 1.866 10.000 1.00 92.50 109 ALA A C 1
ATOM 784 O O . ALA A 1 109 ? -18.045 0.680 10.129 1.00 92.50 109 ALA A O 1
ATOM 785 N N . GLU A 1 110 ? -18.550 2.750 9.423 1.00 94.25 110 GLU A N 1
ATOM 786 C CA . GLU A 1 110 ? -19.863 2.402 8.862 1.00 94.25 110 GLU A CA 1
ATOM 787 C C . GLU A 1 110 ? -19.746 1.374 7.732 1.00 94.25 110 GLU A C 1
ATOM 789 O O . GLU A 1 110 ? -20.519 0.418 7.671 1.00 94.25 110 GLU A O 1
ATOM 794 N N . LYS A 1 111 ? -18.759 1.523 6.840 1.00 93.88 111 LYS A N 1
ATOM 795 C CA . LYS A 1 111 ? -18.549 0.585 5.730 1.00 93.88 111 LYS A CA 1
ATOM 796 C C . LYS A 1 111 ? -18.123 -0.801 6.193 1.00 93.88 111 LYS A C 1
ATOM 798 O O . LYS A 1 111 ? -18.591 -1.774 5.606 1.00 93.88 111 LYS A O 1
ATOM 803 N N . ILE A 1 112 ? -17.304 -0.909 7.241 1.00 92.56 112 ILE A N 1
ATOM 804 C CA . ILE A 1 112 ? -16.967 -2.210 7.844 1.00 92.56 112 ILE A CA 1
ATOM 805 C C . ILE A 1 112 ? -18.248 -2.937 8.276 1.00 92.56 112 ILE A C 1
ATOM 807 O O . ILE A 1 112 ? -18.424 -4.114 7.957 1.00 92.56 112 ILE A O 1
ATOM 811 N N . GLN A 1 113 ? -19.159 -2.226 8.947 1.00 91.69 113 GLN A N 1
ATOM 812 C CA . GLN A 1 113 ? -20.424 -2.787 9.429 1.00 91.69 113 GLN A CA 1
ATOM 813 C C . GLN A 1 113 ? -21.377 -3.134 8.281 1.00 91.69 113 GLN A C 1
ATOM 815 O O . GLN A 1 113 ? -21.889 -4.249 8.225 1.00 91.69 113 GLN A O 1
ATOM 820 N N . ALA A 1 114 ? -21.578 -2.212 7.336 1.00 93.25 114 ALA A N 1
ATOM 821 C CA . ALA A 1 114 ? -22.502 -2.384 6.216 1.00 93.25 114 ALA A CA 1
ATOM 822 C C . ALA A 1 114 ? -22.129 -3.561 5.301 1.00 93.25 114 ALA A C 1
ATOM 824 O O . ALA A 1 114 ? -23.001 -4.178 4.695 1.00 93.25 114 ALA A O 1
ATOM 825 N N . LEU A 1 115 ? -20.835 -3.873 5.198 1.00 92.56 115 LEU A N 1
ATOM 826 C CA . LEU A 1 115 ? -20.326 -4.996 4.412 1.00 92.56 115 LEU A CA 1
ATOM 827 C C . LEU A 1 115 ? -20.266 -6.314 5.203 1.00 92.56 115 LEU A C 1
ATOM 829 O O . LEU A 1 115 ? -19.884 -7.336 4.638 1.00 92.56 115 LEU A O 1
ATOM 833 N N . GLY A 1 116 ? -20.609 -6.311 6.497 1.00 90.62 116 GLY A N 1
ATOM 834 C CA . GLY A 1 116 ? -20.539 -7.501 7.348 1.00 90.62 116 GLY A CA 1
ATOM 835 C C . GLY A 1 116 ? -19.119 -8.054 7.511 1.00 90.62 116 GLY A C 1
ATOM 836 O O . GLY A 1 116 ? -18.944 -9.261 7.692 1.00 90.62 116 GLY A O 1
ATOM 837 N N . LEU A 1 117 ? -18.092 -7.199 7.413 1.00 89.50 117 LEU A N 1
ATOM 838 C CA . LEU A 1 117 ? -16.699 -7.632 7.498 1.00 89.50 117 LEU A CA 1
ATOM 839 C C . LEU A 1 117 ? -16.359 -8.045 8.931 1.00 89.50 117 LEU A C 1
ATOM 841 O O . LEU A 1 117 ? -16.487 -7.266 9.875 1.00 89.50 117 LEU A O 1
ATOM 845 N N . GLN A 1 118 ? -15.857 -9.266 9.089 1.00 89.00 118 GLN A N 1
ATOM 846 C CA . GLN A 1 118 ? -15.343 -9.748 10.366 1.00 89.00 118 GLN A CA 1
ATOM 847 C C . GLN A 1 118 ? -13.886 -9.308 10.519 1.00 89.00 118 GLN A C 1
ATOM 849 O O . GLN A 1 118 ? -12.978 -10.032 10.121 1.00 89.00 118 GLN A O 1
ATOM 854 N N . VAL A 1 119 ? -13.671 -8.111 11.063 1.00 89.50 119 VAL A N 1
ATOM 855 C CA . VAL A 1 119 ? -12.339 -7.544 11.324 1.00 89.50 119 VAL A CA 1
ATOM 856 C C . VAL A 1 119 ? -12.024 -7.659 12.814 1.00 89.50 119 VAL A C 1
ATOM 858 O O . VAL A 1 119 ? -12.823 -7.253 13.651 1.00 89.50 119 VAL A O 1
ATOM 861 N N . GLU A 1 120 ? -10.858 -8.198 13.154 1.00 88.00 120 GLU A N 1
ATOM 862 C CA . GLU A 1 120 ? -10.339 -8.262 14.528 1.00 88.00 120 GLU A CA 1
ATOM 863 C C . GLU A 1 120 ? -9.231 -7.234 14.749 1.00 88.00 120 GLU A C 1
ATOM 865 O O . GLU A 1 120 ? -9.173 -6.576 15.788 1.00 88.00 120 GLU A O 1
ATOM 870 N N . LYS A 1 121 ? -8.358 -7.077 13.751 1.00 88.38 121 LYS A N 1
ATOM 871 C CA . LYS A 1 121 ? -7.192 -6.201 13.814 1.00 88.38 121 LYS A CA 1
ATOM 872 C C . LYS A 1 121 ? -7.169 -5.250 12.628 1.00 88.38 121 LYS A C 1
ATOM 874 O O . LYS A 1 121 ? -7.477 -5.643 11.503 1.00 88.38 121 LYS A O 1
ATOM 879 N N . ILE A 1 122 ? -6.719 -4.028 12.869 1.00 88.44 122 ILE A N 1
ATOM 880 C CA . ILE A 1 122 ? -6.491 -3.020 11.838 1.00 88.44 122 ILE A CA 1
ATOM 881 C C . ILE A 1 122 ? -4.989 -2.766 11.769 1.00 88.44 122 ILE A C 1
ATOM 883 O O . ILE A 1 122 ? -4.392 -2.326 12.749 1.00 88.44 122 ILE A O 1
ATOM 887 N N . ALA A 1 123 ? -4.367 -3.094 10.640 1.00 87.06 123 ALA A N 1
ATOM 888 C CA . ALA A 1 123 ? -2.960 -2.808 10.384 1.00 87.06 123 ALA A CA 1
ATOM 889 C C . ALA A 1 123 ? -2.839 -1.456 9.687 1.00 87.06 123 ALA A C 1
ATOM 891 O O . ALA A 1 123 ? -3.185 -1.371 8.506 1.00 87.06 123 ALA A O 1
ATOM 892 N N . PRO A 1 124 ? -2.369 -0.401 10.368 1.00 81.00 124 PRO A N 1
ATOM 893 C CA . PRO A 1 124 ? -2.182 0.865 9.699 1.00 81.00 124 PRO A CA 1
ATOM 894 C C . PRO A 1 124 ? -0.869 0.881 8.901 1.00 81.00 124 PRO A C 1
ATOM 896 O O . PRO A 1 124 ? 0.092 0.197 9.260 1.00 81.00 124 PRO A O 1
ATOM 899 N N . ALA A 1 125 ? -0.780 1.711 7.859 1.00 81.31 125 ALA A N 1
ATOM 900 C CA . ALA A 1 125 ? 0.511 2.042 7.243 1.00 81.31 125 ALA A CA 1
ATOM 901 C C . ALA A 1 125 ? 1.402 2.864 8.190 1.00 81.31 125 ALA A C 1
ATOM 903 O O . ALA A 1 125 ? 2.628 2.871 8.052 1.00 81.31 125 ALA A O 1
ATOM 904 N N . HIS A 1 126 ? 0.785 3.559 9.151 1.00 81.12 126 HIS A N 1
ATOM 905 C CA . HIS A 1 126 ? 1.446 4.473 10.072 1.00 81.12 126 HIS A CA 1
ATOM 906 C C . HIS A 1 126 ? 1.014 4.221 11.519 1.00 81.12 126 HIS A C 1
ATOM 908 O O . HIS A 1 126 ? -0.174 4.174 11.831 1.00 81.12 126 HIS A O 1
ATOM 914 N N . GLY A 1 127 ? 1.991 4.120 12.421 1.00 82.12 127 GLY A N 1
ATOM 915 C CA . GLY A 1 127 ? 1.737 3.933 13.848 1.00 82.12 127 GLY A CA 1
ATOM 916 C C . GLY A 1 127 ? 1.635 2.466 14.266 1.00 82.12 127 GLY A C 1
ATOM 917 O O . GLY A 1 127 ? 2.306 1.608 13.690 1.00 82.12 127 GLY A O 1
ATOM 918 N N . ARG A 1 128 ? 0.855 2.177 15.315 1.00 87.94 128 ARG A N 1
ATOM 919 C CA . ARG A 1 128 ? 0.747 0.820 15.884 1.00 87.94 128 ARG A CA 1
ATOM 920 C C . ARG A 1 128 ? -0.502 0.081 15.419 1.00 87.94 128 ARG A C 1
ATOM 922 O O . ARG A 1 128 ? -1.497 0.692 15.054 1.00 87.94 128 ARG A O 1
ATOM 929 N N . MET A 1 129 ? -0.466 -1.246 15.529 1.00 87.50 129 MET A N 1
ATOM 930 C CA . MET A 1 129 ? -1.641 -2.097 15.331 1.00 87.50 129 MET A CA 1
ATOM 931 C C . MET A 1 129 ? -2.845 -1.607 16.144 1.00 87.50 129 MET A C 1
ATOM 933 O O . MET A 1 129 ? -2.715 -1.293 17.332 1.00 87.50 129 MET A O 1
ATOM 937 N N . GLY A 1 130 ? -4.000 -1.593 15.483 1.00 87.88 130 GLY A N 1
ATOM 938 C CA . GLY A 1 130 ? -5.283 -1.204 16.043 1.00 87.88 130 GLY A CA 1
ATOM 939 C C . GLY A 1 130 ? -6.279 -2.336 16.179 1.00 87.88 130 GLY A C 1
ATOM 940 O O . GLY A 1 130 ? -6.135 -3.404 15.578 1.00 87.88 130 GLY A O 1
ATOM 941 N N . THR A 1 131 ? -7.326 -2.061 16.941 1.00 91.94 131 THR A N 1
ATOM 942 C CA . THR A 1 131 ? -8.455 -2.957 17.192 1.00 91.94 131 THR A CA 1
ATOM 943 C C . THR A 1 131 ? -9.778 -2.304 16.801 1.00 91.94 131 THR A C 1
ATOM 945 O O . THR A 1 131 ? -9.889 -1.081 16.682 1.00 91.94 131 THR A O 1
ATOM 948 N N . MET A 1 132 ? -10.816 -3.125 16.624 1.00 91.94 132 MET A N 1
ATOM 949 C CA . MET A 1 132 ? -12.165 -2.612 16.378 1.00 91.94 132 MET A CA 1
ATOM 950 C C . MET A 1 132 ? -12.723 -1.799 17.550 1.00 91.94 132 MET A C 1
ATOM 952 O O . MET A 1 132 ? -13.529 -0.902 17.320 1.00 91.94 132 MET A O 1
ATOM 956 N N . ASP A 1 133 ? -12.321 -2.087 18.788 1.00 92.25 133 ASP A N 1
ATOM 957 C CA . ASP A 1 133 ? -12.826 -1.360 19.957 1.00 92.25 133 ASP A CA 1
ATOM 958 C C . ASP A 1 133 ? -12.222 0.041 20.057 1.00 92.25 133 ASP A C 1
ATOM 960 O O . ASP A 1 133 ? -12.946 0.997 20.324 1.00 92.25 133 ASP A O 1
ATOM 964 N N . GLU A 1 134 ? -10.942 0.191 19.716 1.00 92.06 134 GLU A N 1
ATOM 965 C CA . GLU A 1 134 ? -10.303 1.506 19.598 1.00 92.06 134 GLU A CA 1
ATOM 966 C C . GLU A 1 134 ? -10.944 2.347 18.490 1.00 92.06 134 GLU A C 1
ATOM 968 O O . GLU A 1 134 ? -11.192 3.536 18.687 1.00 92.06 134 GLU A O 1
ATOM 973 N N . LEU A 1 135 ? -11.277 1.734 17.345 1.00 91.75 135 LEU A N 1
ATOM 974 C CA . LEU A 1 135 ? -12.001 2.422 16.274 1.00 91.75 135 LEU A CA 1
ATOM 975 C C . LEU A 1 135 ? -13.395 2.874 16.737 1.00 91.75 135 LEU A C 1
ATOM 977 O O . LEU A 1 135 ? -13.783 4.013 16.487 1.00 91.75 135 LEU A O 1
ATOM 981 N N . LYS A 1 136 ? -14.148 2.015 17.437 1.00 91.56 136 LYS A N 1
ATOM 982 C CA . LYS A 1 136 ? -15.466 2.383 17.986 1.00 91.56 136 LYS A CA 1
ATOM 983 C C . LYS A 1 136 ? -15.354 3.534 18.980 1.00 91.56 136 LYS A C 1
ATOM 985 O O . LYS A 1 136 ? -16.153 4.463 18.910 1.00 91.56 136 LYS A O 1
ATOM 990 N N . GLN A 1 137 ? -14.361 3.489 19.867 1.00 91.56 137 GLN A N 1
ATOM 991 C CA . GLN A 1 137 ? -14.156 4.510 20.888 1.00 91.56 137 GLN A CA 1
ATOM 992 C C . GLN A 1 137 ? -13.978 5.899 20.267 1.00 91.56 137 GLN A C 1
ATOM 994 O O . GLN A 1 137 ? -14.604 6.851 20.721 1.00 91.56 137 GLN A O 1
ATOM 999 N N . VAL A 1 138 ? -13.174 6.022 19.207 1.00 89.81 138 VAL A N 1
ATOM 1000 C CA . VAL A 1 138 ? -12.939 7.329 18.572 1.00 89.81 138 VAL A CA 1
ATOM 1001 C C . VAL A 1 138 ? -14.082 7.793 17.673 1.00 89.81 138 VAL A C 1
ATOM 1003 O O . VAL A 1 138 ? -14.169 8.983 17.387 1.00 89.81 138 VAL A O 1
ATOM 1006 N N . VAL A 1 139 ? -14.947 6.878 17.222 1.00 89.81 139 VAL A N 1
ATOM 1007 C CA . VAL A 1 139 ? -16.134 7.176 16.398 1.00 89.81 139 VAL A CA 1
ATOM 1008 C C . VAL A 1 139 ? -17.334 7.609 17.244 1.00 89.81 139 VAL A C 1
ATOM 1010 O O . VAL A 1 139 ? -18.160 8.379 16.760 1.00 89.81 139 VAL A O 1
ATOM 1013 N N . MET A 1 140 ? -17.440 7.120 18.484 1.00 78.06 140 MET A N 1
ATOM 1014 C CA . MET A 1 140 ? -18.533 7.433 19.417 1.00 78.06 140 MET A CA 1
ATOM 1015 C C . MET A 1 140 ? -18.383 8.782 20.142 1.00 78.06 140 MET A C 1
ATOM 1017 O O . MET A 1 140 ? -19.310 9.191 20.841 1.00 78.06 140 MET A O 1
ATOM 1021 N N . HIS A 1 141 ? -17.241 9.454 19.980 1.00 55.69 141 HIS A N 1
ATOM 1022 C CA . HIS A 1 141 ? -16.995 10.822 20.444 1.00 55.69 141 HIS A CA 1
ATOM 1023 C C . HIS A 1 141 ? -17.283 11.856 19.344 1.00 55.69 141 HIS A C 1
ATOM 1025 O O . HIS A 1 141 ? -17.712 12.968 19.721 1.00 55.69 141 HIS A O 1
#